Protein AF-T1CMR8-F1 (afdb_monomer_lite)

Foldseek 3Di:
DDDPDDDDDPCPCVDPVNVVVVVVVVVVQVVCVVVQVDHDPDPQLPLADSPDDPVLVVLLVVLLVLLQVVLVVDDPAALEDEAEAEDPDPPSHQLVSQQNSQQSNCVPVDPDRRDSRCSVVSCVVVNYHYYYHYDYDDD

Secondary structure (DSSP, 8-state):
--------SSGGG-SHHHHHHHHHHHHHHHHHHHTTS--S--TT-TT---S--HHHHHHHHHHHHHHHHHHHH-SS--SEEEEEEESS--HHHHHHHHHHHHHHHHTTSSSSPP-TTTHHHHHHTTT-EEEEEEEPP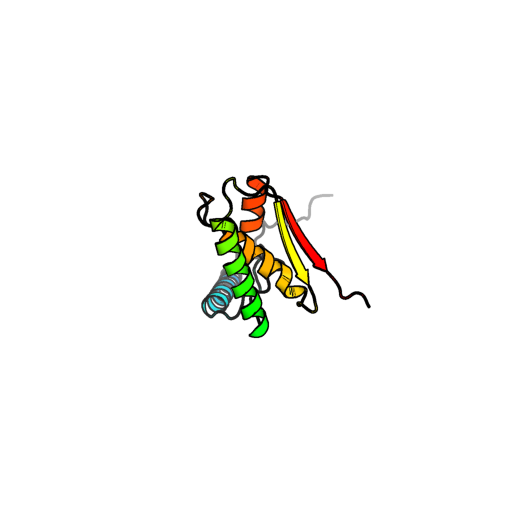P-

pLDDT: mean 84.89, std 11.02, range [36.41, 96.56]

Sequence (139 aa):
MGDKVLLTPHLGASTNEAQTAVSIDAVNEILLYLRGQGIEGAVNAGGIEMNLSAPEKAYADLAQRMGIILGAIAEKGFSSITLRTNGELPKRIAATLQRLAVIELLKGHIDQTPNVVNVLHLAEQRGISIRQETMGQAM

Radius of gyration: 21.28 Å; chains: 1; bounding box: 39×63×54 Å

Structure (mmCIF, N/CA/C/O backbone):
data_AF-T1CMR8-F1
#
_entry.id   AF-T1CMR8-F1
#
loop_
_atom_site.group_PDB
_atom_site.id
_atom_site.type_symbol
_atom_site.label_atom_id
_atom_site.label_alt_id
_atom_site.label_comp_id
_atom_site.label_asym_id
_atom_site.label_entity_id
_atom_site.label_seq_id
_atom_site.pdbx_PDB_ins_code
_atom_site.Cartn_x
_atom_site.Cartn_y
_atom_site.Cartn_z
_atom_site.occupancy
_atom_site.B_iso_or_equiv
_atom_site.auth_seq_id
_atom_site.auth_comp_id
_atom_site.auth_asym_id
_atom_site.auth_atom_id
_atom_site.pdbx_PDB_model_num
ATOM 1 N N . MET A 1 1 ? 20.844 45.821 -28.660 1.00 50.66 1 MET A N 1
ATOM 2 C CA . MET A 1 1 ? 21.349 44.443 -28.488 1.00 50.66 1 MET A CA 1
ATOM 3 C C . MET A 1 1 ? 20.120 43.545 -28.506 1.00 50.66 1 MET A C 1
ATOM 5 O O . MET A 1 1 ? 19.521 43.343 -27.466 1.00 50.66 1 MET A O 1
ATOM 9 N N . GLY A 1 2 ? 19.616 43.231 -29.703 1.00 59.69 2 GLY A N 1
ATOM 10 C CA . GLY A 1 2 ? 18.258 42.705 -29.890 1.00 59.69 2 GLY A CA 1
ATOM 11 C C . GLY A 1 2 ? 18.233 41.190 -30.070 1.00 59.69 2 GLY A C 1
ATOM 12 O O . GLY A 1 2 ? 18.977 40.661 -30.894 1.00 59.69 2 GLY A O 1
ATOM 13 N N . ASP A 1 3 ? 17.398 40.555 -29.255 1.00 68.31 3 ASP A N 1
ATOM 14 C CA . ASP A 1 3 ? 16.823 39.209 -29.291 1.00 68.31 3 ASP A CA 1
ATOM 15 C C . ASP A 1 3 ? 17.243 38.278 -30.438 1.00 68.31 3 ASP A C 1
ATOM 17 O O . ASP A 1 3 ? 16.779 38.368 -31.574 1.00 68.31 3 ASP A O 1
ATOM 21 N N . LYS A 1 4 ? 18.061 37.282 -30.082 1.00 74.62 4 LYS A N 1
ATOM 22 C CA . LYS A 1 4 ? 18.265 36.044 -30.847 1.00 74.62 4 LYS A CA 1
ATOM 23 C C . LYS A 1 4 ? 17.875 34.839 -29.992 1.00 74.62 4 LYS A C 1
ATOM 25 O O . LYS A 1 4 ? 18.722 34.017 -29.657 1.00 74.62 4 LYS A O 1
ATOM 30 N N . VAL A 1 5 ? 16.610 34.747 -29.598 1.00 80.06 5 VAL A N 1
ATOM 31 C CA . VAL A 1 5 ? 16.093 33.573 -28.880 1.00 80.06 5 VAL A CA 1
ATOM 32 C C . VAL A 1 5 ? 14.961 32.965 -29.695 1.00 80.06 5 VAL A C 1
ATOM 34 O O . VAL A 1 5 ? 13.950 33.615 -29.941 1.00 80.06 5 VAL A O 1
ATOM 37 N N . LEU A 1 6 ? 15.149 31.718 -30.131 1.00 83.25 6 LEU A N 1
ATOM 38 C CA . LEU A 1 6 ? 14.121 30.930 -30.803 1.00 83.25 6 LEU A CA 1
ATOM 39 C C . LEU A 1 6 ? 13.384 30.094 -29.756 1.00 83.25 6 LEU A C 1
ATOM 41 O O . LEU A 1 6 ? 13.977 29.223 -29.122 1.00 83.25 6 LEU A O 1
ATOM 45 N N . LEU A 1 7 ? 12.091 30.358 -29.590 1.00 84.56 7 LEU A N 1
ATOM 46 C CA . LEU A 1 7 ? 11.215 29.611 -28.694 1.00 84.56 7 LEU A CA 1
ATOM 47 C C . LEU A 1 7 ? 10.368 28.637 -29.513 1.00 84.56 7 LEU A C 1
ATOM 49 O O . LEU A 1 7 ? 9.822 29.004 -30.551 1.00 84.56 7 LEU A O 1
ATOM 53 N N . THR A 1 8 ? 10.228 27.405 -29.030 1.00 85.44 8 THR A N 1
ATOM 54 C CA . THR A 1 8 ? 9.295 26.419 -29.590 1.00 85.44 8 THR A CA 1
ATOM 55 C C . THR A 1 8 ? 8.403 25.880 -28.467 1.00 85.44 8 THR A C 1
ATOM 57 O O . THR A 1 8 ? 8.916 25.548 -27.395 1.00 85.44 8 THR A O 1
ATOM 60 N N . PRO A 1 9 ? 7.071 25.813 -28.650 1.00 81.62 9 PRO A N 1
ATOM 61 C CA . PRO A 1 9 ? 6.154 25.376 -27.600 1.00 81.62 9 PRO A CA 1
ATOM 62 C C . PRO A 1 9 ? 6.159 23.847 -27.480 1.00 81.62 9 PRO A C 1
ATOM 64 O O . PRO A 1 9 ? 5.335 23.174 -28.087 1.00 81.62 9 PRO A O 1
ATOM 67 N N . HIS A 1 10 ? 7.115 23.295 -26.725 1.00 80.25 10 HIS A N 1
ATOM 68 C CA . HIS A 1 10 ? 7.196 21.864 -26.381 1.00 80.25 10 HIS A CA 1
ATOM 69 C C . HIS A 1 10 ? 7.001 20.906 -27.591 1.00 80.25 10 HIS A C 1
ATOM 71 O O . HIS A 1 10 ? 6.407 19.830 -27.494 1.00 80.25 10 HIS A O 1
ATOM 77 N N . LEU A 1 11 ? 7.519 21.279 -28.769 1.00 83.38 11 LEU A N 1
ATOM 78 C CA . LEU A 1 11 ? 7.307 20.519 -30.011 1.00 83.38 11 LEU A CA 1
ATOM 79 C C . LEU A 1 11 ? 8.144 19.232 -30.098 1.00 83.38 11 LEU A C 1
ATOM 81 O O . LEU A 1 11 ? 7.864 18.388 -30.943 1.00 83.38 11 LEU A O 1
ATOM 85 N N . GLY A 1 12 ? 9.130 19.043 -29.214 1.00 80.38 12 GLY A N 1
ATOM 86 C CA . GLY A 1 12 ? 10.061 17.908 -29.267 1.00 80.38 12 GLY A CA 1
ATOM 87 C C . GLY A 1 12 ? 9.401 16.525 -29.177 1.00 80.38 12 GLY A C 1
ATOM 88 O O . GLY A 1 12 ? 9.907 15.581 -29.769 1.00 80.38 12 GLY A O 1
ATOM 89 N N . ALA A 1 13 ? 8.254 16.412 -28.498 1.00 84.69 13 ALA A N 1
ATOM 90 C CA . ALA A 1 13 ? 7.472 15.171 -28.403 1.00 84.69 13 ALA A CA 1
ATOM 91 C C . ALA A 1 13 ? 6.229 15.153 -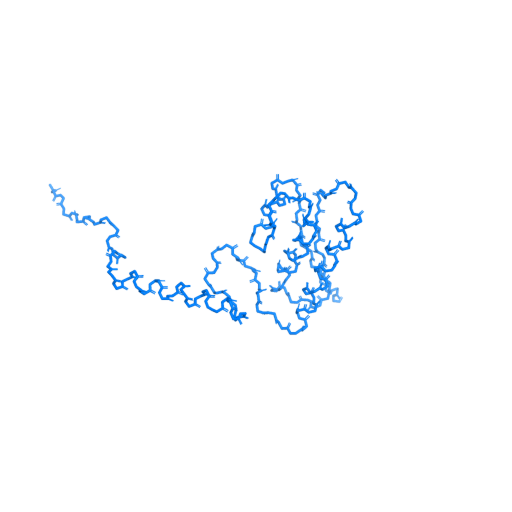29.319 1.00 84.69 13 ALA A C 1
ATOM 93 O O . ALA A 1 13 ? 5.440 14.211 -29.272 1.00 84.69 13 ALA A O 1
ATOM 94 N N . SER A 1 14 ? 6.022 16.194 -30.133 1.00 86.56 14 SER A N 1
ATOM 95 C CA . SER A 1 14 ? 4.806 16.384 -30.944 1.00 86.56 14 SER A CA 1
ATOM 96 C C . SER A 1 14 ? 4.910 15.780 -32.351 1.00 86.56 14 SER A C 1
ATOM 98 O O . SER A 1 14 ? 4.205 16.212 -33.260 1.00 86.56 14 SER A O 1
ATOM 100 N N . THR A 1 15 ? 5.798 14.806 -32.561 1.00 91.94 15 THR A N 1
ATOM 101 C CA . THR A 1 15 ? 5.905 14.077 -33.832 1.00 91.94 15 THR A CA 1
ATOM 102 C C . THR A 1 15 ? 5.134 12.761 -33.768 1.00 91.94 15 THR A C 1
ATOM 104 O O . THR A 1 15 ? 4.951 12.183 -32.692 1.00 91.94 15 THR A O 1
ATOM 107 N N . ASN A 1 16 ? 4.688 12.267 -34.925 1.00 91.81 16 ASN A N 1
ATOM 108 C CA . ASN A 1 16 ? 3.964 10.996 -35.007 1.00 91.81 16 ASN A CA 1
ATOM 109 C C . ASN A 1 16 ? 4.822 9.831 -34.495 1.00 91.81 16 ASN A C 1
ATOM 111 O O . ASN A 1 16 ? 4.316 8.927 -33.834 1.00 91.81 16 ASN A O 1
ATOM 115 N N . GLU A 1 17 ? 6.127 9.870 -34.757 1.00 92.69 17 GLU A N 1
ATOM 116 C CA . GLU A 1 17 ? 7.096 8.864 -34.334 1.00 92.69 17 GLU A CA 1
ATOM 117 C C . GLU A 1 17 ? 7.224 8.827 -32.808 1.00 92.69 17 GLU A C 1
ATOM 119 O O . GLU A 1 17 ? 7.153 7.751 -32.216 1.00 92.69 17 GLU A O 1
ATOM 124 N N . ALA A 1 18 ? 7.344 9.994 -32.163 1.00 90.62 18 ALA A N 1
ATOM 125 C CA . ALA A 1 18 ? 7.453 10.090 -30.710 1.00 90.62 18 ALA A CA 1
ATOM 126 C C . ALA A 1 18 ? 6.171 9.607 -30.012 1.00 90.62 18 ALA A C 1
ATOM 128 O O . ALA A 1 18 ? 6.242 8.822 -29.068 1.00 90.62 18 ALA A O 1
ATOM 129 N N . GLN A 1 19 ? 4.994 10.015 -30.503 1.00 92.88 19 GLN A N 1
ATOM 130 C CA . GLN A 1 19 ? 3.708 9.568 -29.952 1.00 92.88 19 GLN A CA 1
ATOM 131 C C . GLN A 1 19 ? 3.485 8.061 -30.148 1.00 92.88 19 GLN A C 1
ATOM 133 O O . GLN A 1 19 ? 2.974 7.387 -29.251 1.00 92.88 19 GLN A O 1
ATOM 138 N N . THR A 1 20 ? 3.907 7.514 -31.292 1.00 95.25 20 THR A N 1
ATOM 139 C CA . THR A 1 20 ? 3.824 6.071 -31.567 1.00 95.25 20 THR A CA 1
ATOM 140 C C . THR A 1 20 ? 4.730 5.278 -30.629 1.00 95.25 20 THR A C 1
ATOM 142 O O . THR A 1 20 ? 4.273 4.294 -30.052 1.00 95.25 20 THR A O 1
ATOM 145 N N . ALA A 1 21 ? 5.976 5.716 -30.423 1.00 92.56 21 ALA A N 1
ATOM 146 C CA . ALA A 1 21 ? 6.907 5.056 -29.506 1.00 92.56 21 ALA A CA 1
ATOM 147 C C . ALA A 1 21 ? 6.351 5.007 -28.072 1.00 92.56 21 ALA A C 1
ATOM 149 O O . ALA A 1 21 ? 6.222 3.926 -27.503 1.00 92.56 21 ALA A O 1
ATOM 150 N N . VAL A 1 22 ? 5.895 6.150 -27.544 1.00 90.50 22 VAL A N 1
ATOM 151 C CA . VAL A 1 22 ? 5.286 6.228 -26.202 1.00 90.50 22 VAL A CA 1
ATOM 152 C C . VAL A 1 22 ? 4.037 5.346 -26.091 1.00 90.50 22 VAL A C 1
ATOM 154 O O . VAL A 1 22 ? 3.812 4.714 -25.060 1.00 90.50 22 VAL A O 1
ATOM 157 N N . SER A 1 23 ? 3.225 5.268 -27.149 1.00 93.00 23 SER A N 1
ATOM 158 C CA . SER A 1 23 ? 2.030 4.414 -27.164 1.00 93.00 23 SER A CA 1
ATOM 159 C C . SER A 1 23 ? 2.384 2.927 -27.101 1.00 93.00 23 SER A C 1
ATOM 161 O O . SER A 1 23 ? 1.735 2.175 -26.375 1.00 93.00 23 SER A O 1
ATOM 163 N N . ILE A 1 24 ? 3.411 2.498 -27.840 1.00 94.69 24 ILE A N 1
ATOM 164 C CA . ILE A 1 24 ? 3.899 1.112 -27.815 1.00 94.69 24 ILE A CA 1
ATOM 165 C C . ILE A 1 24 ? 4.416 0.761 -26.418 1.00 94.69 24 ILE A C 1
ATOM 167 O O . ILE A 1 24 ? 4.041 -0.283 -25.884 1.00 94.69 24 ILE A O 1
ATOM 171 N N . ASP A 1 25 ? 5.207 1.641 -25.805 1.00 89.50 25 ASP A N 1
ATOM 172 C CA . ASP A 1 25 ? 5.737 1.435 -24.454 1.00 89.50 25 ASP A CA 1
ATOM 173 C C . ASP A 1 25 ? 4.605 1.300 -23.425 1.00 89.50 25 ASP A C 1
ATOM 175 O O . ASP A 1 25 ? 4.581 0.350 -22.641 1.00 89.50 25 ASP A O 1
ATOM 179 N N . ALA A 1 26 ? 3.600 2.182 -23.487 1.00 89.00 26 ALA A N 1
ATOM 180 C CA . ALA A 1 26 ? 2.435 2.116 -22.608 1.00 89.00 26 ALA A CA 1
ATOM 181 C C . ALA A 1 26 ? 1.647 0.804 -22.774 1.00 89.00 26 ALA A C 1
ATOM 183 O O . ALA A 1 26 ? 1.244 0.187 -21.786 1.00 89.00 26 ALA A O 1
ATOM 184 N N . VAL A 1 27 ? 1.436 0.350 -24.014 1.00 92.62 27 VAL A N 1
ATOM 185 C CA . VAL A 1 27 ? 0.747 -0.921 -24.287 1.00 92.62 27 VAL A CA 1
ATOM 186 C C . VAL A 1 27 ? 1.558 -2.111 -23.775 1.00 92.62 27 VAL A C 1
ATOM 188 O O . VAL A 1 27 ? 0.979 -3.031 -23.198 1.00 92.62 27 VAL A O 1
ATOM 191 N N . ASN A 1 28 ? 2.882 -2.099 -23.938 1.00 90.19 28 ASN A N 1
ATOM 192 C CA . ASN A 1 28 ? 3.748 -3.163 -23.436 1.00 90.19 28 ASN A CA 1
ATOM 193 C C . ASN A 1 28 ? 3.687 -3.269 -21.907 1.00 90.19 28 ASN A C 1
ATOM 195 O O . ASN A 1 28 ? 3.495 -4.372 -21.399 1.00 90.19 28 ASN A O 1
ATOM 199 N N . GLU A 1 29 ? 3.743 -2.149 -21.182 1.00 85.00 29 GLU A N 1
ATOM 200 C CA . GLU A 1 29 ? 3.575 -2.135 -19.720 1.00 85.00 29 GLU A CA 1
ATOM 201 C C . GLU A 1 29 ? 2.212 -2.697 -19.289 1.00 85.00 29 GLU A C 1
ATOM 203 O O . GLU A 1 29 ? 2.126 -3.521 -18.375 1.00 85.00 29 GLU A O 1
ATOM 208 N N . ILE A 1 30 ? 1.133 -2.327 -19.990 1.00 86.88 30 ILE A N 1
ATOM 209 C CA . ILE A 1 30 ? -0.204 -2.879 -19.726 1.00 86.88 30 ILE A CA 1
ATOM 210 C C . ILE A 1 30 ? -0.217 -4.397 -19.947 1.00 86.88 30 ILE A C 1
ATOM 212 O O . ILE A 1 30 ? -0.783 -5.137 -19.140 1.00 86.88 30 ILE A O 1
ATOM 216 N N . LEU A 1 31 ? 0.409 -4.888 -21.019 1.00 88.88 31 LEU A N 1
ATOM 217 C CA . LEU A 1 31 ? 0.478 -6.320 -21.312 1.00 88.88 31 LEU A CA 1
ATOM 218 C C . LEU A 1 31 ? 1.295 -7.090 -20.269 1.00 88.88 31 LEU A C 1
ATOM 220 O O . LEU A 1 31 ? 0.870 -8.176 -19.869 1.00 88.88 31 LEU A O 1
ATOM 224 N N . LEU A 1 32 ? 2.429 -6.549 -19.816 1.00 83.19 32 LEU A N 1
ATOM 225 C CA . LEU A 1 32 ? 3.231 -7.134 -18.737 1.00 83.19 32 LEU A CA 1
ATOM 226 C C . LEU A 1 32 ? 2.399 -7.264 -17.456 1.00 83.19 32 LEU A C 1
ATOM 228 O O . LEU A 1 32 ? 2.339 -8.349 -16.867 1.00 83.19 32 LEU A O 1
ATOM 232 N N . TYR A 1 33 ? 1.669 -6.207 -17.090 1.00 78.31 33 TYR A N 1
ATOM 233 C CA . TYR A 1 33 ? 0.776 -6.217 -15.936 1.00 78.31 33 TYR A CA 1
ATOM 234 C C . TYR A 1 33 ? -0.330 -7.275 -16.066 1.00 7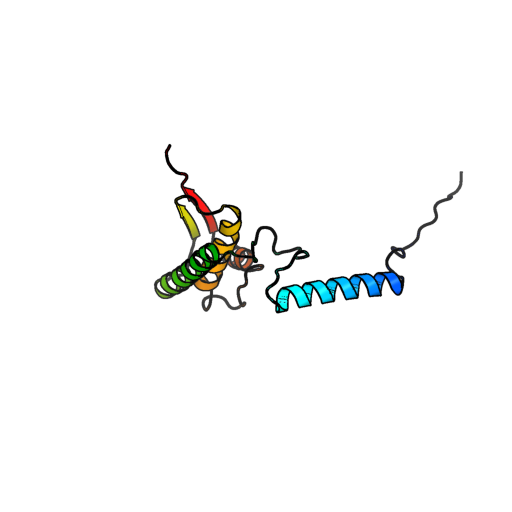8.31 33 TYR A C 1
ATOM 236 O O . TYR A 1 33 ? -0.504 -8.102 -15.169 1.00 78.31 33 TYR A O 1
ATOM 244 N N . LEU A 1 34 ? -1.042 -7.309 -17.198 1.00 80.88 34 LEU A N 1
ATOM 245 C CA . LEU A 1 34 ? -2.131 -8.267 -17.437 1.00 80.88 34 LEU A CA 1
ATOM 246 C C . LEU A 1 34 ? -1.648 -9.725 -17.475 1.00 80.88 34 LEU A C 1
ATOM 248 O O . LEU A 1 34 ? -2.417 -10.637 -17.176 1.00 80.88 34 LEU A O 1
ATOM 252 N N . ARG A 1 35 ? -0.375 -9.958 -17.816 1.00 83.62 35 ARG A N 1
ATOM 253 C CA . ARG A 1 35 ? 0.275 -11.279 -17.774 1.00 83.62 35 ARG A CA 1
ATOM 254 C C . ARG A 1 35 ? 0.863 -11.626 -16.405 1.00 83.62 35 ARG A C 1
ATOM 256 O O . ARG A 1 35 ? 1.434 -12.704 -16.254 1.00 83.62 35 ARG A O 1
ATOM 263 N N . GLY A 1 36 ? 0.747 -10.739 -15.416 1.00 69.12 36 GLY A N 1
ATOM 264 C CA . GLY A 1 36 ? 1.306 -10.933 -14.079 1.00 69.12 36 GLY A CA 1
ATOM 265 C C . GLY A 1 36 ? 2.836 -10.888 -14.039 1.00 69.12 36 GLY A C 1
ATOM 266 O O . GLY A 1 36 ? 3.434 -11.461 -13.133 1.00 69.12 36 GLY A O 1
ATOM 267 N N . GLN A 1 37 ? 3.471 -10.241 -15.020 1.00 73.62 37 GLN A N 1
ATOM 268 C CA . GLN A 1 37 ? 4.930 -10.145 -15.144 1.00 73.62 37 GLN A CA 1
ATOM 269 C C . GLN A 1 37 ? 5.518 -8.924 -14.417 1.00 73.62 37 GLN A C 1
ATOM 271 O O . GLN A 1 37 ? 6.732 -8.754 -14.406 1.00 73.62 37 GLN A O 1
ATOM 276 N N . GLY A 1 38 ? 4.676 -8.118 -13.765 1.00 67.75 38 GLY A N 1
ATOM 277 C CA . GLY A 1 38 ? 5.076 -6.912 -13.037 1.00 67.75 38 GLY A CA 1
ATOM 278 C C . GLY A 1 38 ? 4.673 -5.625 -13.758 1.00 67.75 38 GLY A C 1
ATOM 279 O O . GLY A 1 38 ? 4.001 -5.668 -14.785 1.00 67.75 38 GLY A O 1
ATOM 280 N N . ILE A 1 39 ? 5.039 -4.487 -13.167 1.00 73.50 39 ILE A N 1
ATOM 281 C CA . ILE A 1 39 ? 4.865 -3.144 -13.732 1.00 73.50 39 ILE A CA 1
ATOM 282 C C . ILE A 1 39 ? 6.114 -2.326 -13.386 1.00 73.50 39 ILE A C 1
ATOM 284 O O . ILE A 1 39 ? 6.451 -2.208 -12.208 1.00 73.50 39 ILE A O 1
ATOM 288 N N . GLU A 1 40 ? 6.819 -1.797 -14.385 1.00 65.75 40 GLU A N 1
ATOM 289 C CA . GLU A 1 40 ? 8.070 -1.047 -14.172 1.00 65.75 40 GLU A CA 1
ATOM 290 C C . GLU A 1 40 ? 7.839 0.474 -14.230 1.00 65.75 40 GLU A C 1
ATOM 292 O O . GLU A 1 40 ? 8.538 1.238 -13.565 1.00 65.75 40 GLU A O 1
ATOM 297 N N . GLY A 1 41 ? 6.791 0.929 -14.928 1.00 64.50 41 GLY A N 1
ATOM 298 C CA . GLY A 1 41 ? 6.469 2.354 -15.117 1.00 64.50 41 GLY A CA 1
ATOM 299 C C . GLY A 1 41 ? 5.509 2.984 -14.097 1.00 64.50 41 GLY A C 1
ATOM 300 O O . GLY A 1 41 ? 4.963 4.062 -14.343 1.00 64.50 41 GLY A O 1
ATOM 301 N N . ALA A 1 42 ? 5.224 2.327 -12.970 1.00 67.12 42 ALA A N 1
ATOM 302 C CA . ALA A 1 42 ? 4.180 2.785 -12.056 1.00 67.12 42 ALA A CA 1
ATOM 303 C C . ALA A 1 42 ? 4.598 4.023 -11.238 1.00 67.12 42 ALA A C 1
ATOM 305 O O . ALA A 1 42 ? 5.203 3.923 -10.172 1.00 67.12 42 ALA A O 1
ATOM 306 N N . VAL A 1 43 ? 4.185 5.208 -11.693 1.00 68.50 43 VAL A N 1
ATOM 307 C CA . VAL A 1 43 ? 4.502 6.502 -11.054 1.00 68.50 43 VAL A CA 1
ATOM 308 C C . VAL A 1 43 ? 3.944 6.660 -9.634 1.00 68.50 43 VAL A C 1
ATOM 310 O O . VAL A 1 43 ? 4.468 7.435 -8.840 1.00 68.50 43 VAL A O 1
ATOM 313 N N . ASN A 1 44 ? 2.880 5.929 -9.297 1.00 65.62 44 ASN A N 1
ATOM 314 C CA . ASN A 1 44 ? 2.156 6.033 -8.027 1.00 65.62 44 ASN A CA 1
ATOM 315 C C . ASN A 1 44 ? 2.200 4.743 -7.185 1.00 65.62 44 ASN A C 1
ATOM 317 O O . ASN A 1 44 ? 1.663 4.714 -6.076 1.00 65.62 44 ASN A O 1
ATOM 321 N N . ALA A 1 45 ? 2.869 3.693 -7.669 1.00 65.38 45 ALA A N 1
ATOM 322 C CA . ALA A 1 45 ? 3.035 2.431 -6.947 1.00 65.38 45 ALA A CA 1
ATOM 323 C C . ALA A 1 45 ? 4.425 2.285 -6.302 1.00 65.38 45 ALA A C 1
ATOM 325 O O . ALA A 1 45 ? 4.845 1.176 -5.980 1.00 65.38 45 ALA A O 1
ATOM 326 N N . GLY A 1 46 ? 5.141 3.397 -6.097 1.00 65.50 46 GLY A N 1
ATOM 327 C CA . GLY A 1 46 ? 6.480 3.400 -5.508 1.00 65.50 46 GLY A CA 1
ATOM 328 C C . GLY A 1 46 ? 6.556 2.581 -4.213 1.00 65.50 46 GLY A C 1
ATOM 329 O O . GLY A 1 46 ? 5.746 2.761 -3.297 1.00 65.50 46 GLY A O 1
ATOM 330 N N . GLY A 1 47 ? 7.524 1.663 -4.161 1.00 69.88 47 GLY A N 1
ATOM 331 C CA . GLY A 1 47 ? 7.764 0.770 -3.024 1.00 69.88 47 GLY A CA 1
ATOM 332 C C . GLY A 1 47 ? 6.861 -0.466 -2.950 1.00 69.88 47 GLY A C 1
ATOM 333 O O . GLY A 1 47 ? 6.966 -1.204 -1.974 1.00 69.88 47 GLY A O 1
ATOM 334 N N . ILE A 1 48 ? 5.983 -0.704 -3.932 1.00 78.50 48 ILE A N 1
ATOM 335 C CA . ILE A 1 48 ? 5.195 -1.939 -4.015 1.00 78.50 48 ILE A CA 1
ATOM 336 C C . ILE A 1 48 ? 5.958 -2.965 -4.845 1.00 78.50 48 ILE A C 1
ATOM 338 O O . ILE A 1 48 ? 6.107 -2.821 -6.055 1.00 78.50 48 ILE A O 1
ATOM 342 N N . GLU A 1 49 ? 6.388 -4.037 -4.193 1.00 83.31 49 GLU A N 1
ATOM 343 C CA . GLU A 1 49 ? 6.862 -5.231 -4.878 1.00 83.31 49 GLU A CA 1
ATOM 344 C C . GLU A 1 49 ? 5.654 -6.077 -5.294 1.00 83.31 49 GLU A C 1
ATOM 346 O O . GLU A 1 49 ? 4.919 -6.570 -4.433 1.00 83.31 49 GLU A O 1
ATOM 351 N N . MET A 1 50 ? 5.444 -6.228 -6.602 1.00 75.00 50 MET A N 1
ATOM 352 C CA . MET A 1 50 ? 4.365 -7.051 -7.168 1.00 75.00 50 MET A CA 1
ATOM 353 C C . MET A 1 50 ? 4.878 -8.415 -7.643 1.00 75.00 50 MET A C 1
ATOM 355 O O . MET A 1 50 ? 4.098 -9.365 -7.736 1.00 75.00 50 MET A O 1
ATOM 359 N N . ASN A 1 51 ? 6.184 -8.541 -7.904 1.00 82.75 51 ASN A N 1
ATOM 360 C CA . ASN A 1 51 ? 6.795 -9.806 -8.286 1.00 82.75 51 ASN A CA 1
ATOM 361 C C . ASN A 1 51 ? 7.264 -10.556 -7.032 1.00 82.75 51 ASN A C 1
ATOM 363 O O . ASN A 1 51 ? 8.395 -10.414 -6.558 1.00 82.75 51 ASN A O 1
ATOM 367 N N . LEU A 1 52 ? 6.339 -11.323 -6.456 1.00 85.12 52 LEU A N 1
ATOM 368 C CA . LEU A 1 52 ? 6.552 -12.059 -5.214 1.00 85.12 52 LEU A CA 1
ATOM 369 C C . LEU A 1 52 ? 7.018 -13.495 -5.483 1.00 85.12 52 LEU A C 1
ATOM 371 O O . LEU A 1 52 ? 6.418 -14.223 -6.282 1.00 85.12 52 LEU A O 1
ATOM 375 N N . SER A 1 53 ? 8.038 -13.938 -4.750 1.00 89.00 53 SER A N 1
ATOM 376 C CA . SER A 1 53 ? 8.442 -15.347 -4.698 1.00 89.00 53 SER A CA 1
ATOM 377 C C . SER A 1 53 ? 7.362 -16.209 -4.020 1.00 89.00 53 SER A C 1
ATOM 379 O O . SER A 1 53 ? 6.440 -15.696 -3.384 1.00 89.00 53 SER A O 1
ATOM 381 N N . ALA A 1 54 ? 7.437 -17.539 -4.141 1.00 89.69 54 ALA A N 1
ATOM 382 C CA . ALA A 1 54 ? 6.426 -18.422 -3.544 1.00 89.69 54 ALA A CA 1
ATOM 383 C C . ALA A 1 54 ? 6.260 -18.238 -2.012 1.00 89.69 54 ALA A C 1
ATOM 385 O O . ALA A 1 54 ? 5.117 -18.119 -1.568 1.00 89.69 54 ALA A O 1
ATOM 386 N N . PRO A 1 55 ? 7.336 -18.121 -1.203 1.00 89.38 55 PRO A N 1
ATOM 387 C CA . PRO A 1 55 ? 7.211 -17.786 0.221 1.00 89.38 55 PRO A CA 1
ATOM 388 C C . PRO A 1 55 ? 6.563 -16.417 0.474 1.00 89.38 55 PRO A C 1
ATOM 390 O O . PRO A 1 55 ? 5.749 -16.258 1.378 1.00 89.38 55 PRO A O 1
ATOM 393 N N . GLU A 1 56 ? 6.877 -15.417 -0.348 1.00 90.88 56 GLU A N 1
ATOM 394 C CA . GLU A 1 56 ? 6.335 -14.060 -0.204 1.00 90.88 56 GLU A CA 1
ATOM 395 C C . GLU A 1 56 ? 4.846 -13.993 -0.538 1.00 90.88 56 GLU A C 1
ATOM 397 O O . GLU A 1 56 ? 4.099 -13.270 0.120 1.00 90.88 56 GLU A O 1
ATOM 402 N N . LYS A 1 57 ? 4.389 -14.802 -1.501 1.00 90.50 57 LYS A N 1
ATOM 403 C CA . LYS A 1 57 ? 2.960 -14.975 -1.786 1.00 90.50 57 LYS A CA 1
ATOM 404 C C . LYS A 1 57 ? 2.206 -15.531 -0.579 1.00 90.50 57 LYS A C 1
ATOM 406 O O . LYS A 1 57 ? 1.090 -15.089 -0.325 1.00 90.50 57 LYS A O 1
ATOM 411 N N . ALA A 1 58 ? 2.808 -16.440 0.192 1.00 92.56 58 ALA A N 1
ATOM 412 C CA . ALA A 1 58 ? 2.193 -16.954 1.417 1.00 92.56 58 ALA A CA 1
ATOM 413 C C . ALA A 1 58 ? 2.044 -15.856 2.486 1.00 92.56 58 ALA A C 1
ATOM 415 O O . ALA A 1 58 ? 0.994 -15.753 3.118 1.00 92.56 58 ALA A O 1
ATOM 416 N N . TYR A 1 59 ? 3.043 -14.980 2.643 1.00 93.12 59 TYR A N 1
ATOM 417 C CA . TYR A 1 59 ? 2.918 -13.811 3.522 1.00 93.12 59 TYR A CA 1
ATOM 418 C C . TYR A 1 59 ? 1.860 -12.816 3.033 1.00 93.12 59 TYR A C 1
ATOM 420 O O . TYR A 1 59 ? 1.121 -12.262 3.846 1.00 93.12 59 TYR A O 1
ATOM 428 N N . ALA A 1 60 ? 1.758 -12.601 1.720 1.00 93.25 60 ALA A N 1
ATOM 429 C CA . ALA A 1 60 ? 0.738 -11.743 1.124 1.00 93.25 60 ALA A CA 1
ATOM 430 C C . ALA A 1 60 ? -0.686 -12.286 1.335 1.00 93.25 60 ALA A C 1
ATOM 432 O O . ALA A 1 60 ? -1.592 -11.508 1.638 1.00 93.25 60 ALA A O 1
ATOM 433 N N . ASP A 1 61 ? -0.890 -13.600 1.206 1.00 95.06 61 ASP A N 1
ATOM 434 C CA . ASP A 1 61 ? -2.163 -14.267 1.517 1.00 95.06 61 ASP A CA 1
ATOM 435 C C . ASP A 1 61 ? -2.492 -14.158 3.015 1.00 95.06 61 ASP A C 1
ATOM 437 O O . ASP A 1 61 ? -3.601 -13.764 3.380 1.00 95.06 61 ASP A O 1
ATOM 441 N N . LEU A 1 62 ? -1.510 -14.396 3.891 1.00 94.88 62 LEU A N 1
ATOM 442 C CA . LEU A 1 62 ? -1.680 -14.231 5.335 1.00 94.88 62 LEU A CA 1
ATOM 443 C C . LEU A 1 62 ? -2.091 -12.798 5.704 1.00 94.88 62 LEU A C 1
ATOM 445 O O . LEU A 1 62 ? -3.052 -12.612 6.448 1.00 94.88 62 LEU A O 1
ATOM 449 N N . ALA A 1 63 ? -1.401 -11.789 5.168 1.00 94.69 63 ALA A N 1
ATOM 450 C CA . ALA A 1 63 ? -1.693 -10.380 5.429 1.00 94.69 63 ALA A CA 1
ATOM 451 C C . ALA A 1 63 ? -3.131 -10.003 5.026 1.00 94.69 63 ALA A C 1
ATOM 453 O O . ALA A 1 63 ? -3.830 -9.337 5.790 1.00 94.69 63 ALA A O 1
ATOM 454 N N . GLN A 1 64 ? -3.598 -10.483 3.869 1.00 95.25 64 GLN A N 1
ATOM 455 C CA . GLN A 1 64 ? -4.978 -10.285 3.415 1.00 95.25 64 GLN A CA 1
ATOM 456 C C . GLN A 1 64 ? -5.983 -10.954 4.354 1.00 95.25 64 GLN A C 1
ATOM 458 O O . GLN A 1 64 ? -6.923 -10.308 4.812 1.00 95.25 64 GLN A O 1
ATOM 463 N N . ARG A 1 65 ? -5.764 -12.226 4.709 1.00 96.56 65 ARG A N 1
ATOM 464 C CA . ARG A 1 65 ? -6.648 -12.962 5.631 1.00 96.56 65 ARG A CA 1
ATOM 465 C C . ARG A 1 65 ? -6.736 -12.301 6.999 1.00 96.56 65 ARG A C 1
ATOM 467 O O . ARG A 1 65 ? -7.826 -12.208 7.556 1.00 96.56 65 ARG A O 1
ATOM 474 N N . MET A 1 66 ? -5.611 -11.822 7.530 1.00 94.88 66 MET A N 1
ATOM 475 C CA . MET A 1 66 ? -5.595 -11.056 8.776 1.00 94.88 66 MET A CA 1
ATOM 476 C C . MET A 1 66 ? -6.446 -9.793 8.657 1.00 94.88 66 MET A C 1
ATOM 478 O O . MET A 1 66 ? -7.208 -9.500 9.575 1.00 94.88 66 MET A O 1
ATOM 482 N N . GLY A 1 67 ? -6.362 -9.082 7.529 1.00 93.81 67 GLY A N 1
ATOM 483 C CA . GLY A 1 67 ? -7.191 -7.908 7.275 1.00 93.81 67 GLY A CA 1
ATOM 484 C C . GLY A 1 67 ? -8.686 -8.226 7.235 1.00 93.81 67 GLY A C 1
ATOM 485 O O . GLY A 1 67 ? -9.459 -7.545 7.900 1.00 93.81 67 GLY A O 1
ATOM 486 N N . ILE A 1 68 ? -9.083 -9.313 6.566 1.00 93.69 68 ILE A N 1
ATOM 487 C CA . ILE A 1 68 ? -10.481 -9.781 6.529 1.00 93.69 68 ILE A CA 1
ATOM 488 C C . ILE A 1 68 ? -10.994 -10.085 7.944 1.00 93.69 68 ILE A C 1
ATOM 490 O O . ILE A 1 68 ? -12.066 -9.627 8.336 1.00 93.69 68 ILE A O 1
ATOM 494 N N . ILE A 1 69 ? -10.227 -10.857 8.721 1.00 93.50 69 ILE A N 1
ATOM 495 C CA . ILE A 1 69 ? -10.623 -11.280 10.070 1.00 93.50 69 ILE A CA 1
ATOM 496 C C . ILE A 1 69 ? -10.747 -10.068 10.998 1.00 93.50 69 ILE A C 1
ATOM 498 O O . ILE A 1 69 ? -11.755 -9.913 11.682 1.00 93.50 69 ILE A O 1
ATOM 502 N N . LEU A 1 70 ? -9.738 -9.197 11.017 1.00 92.00 70 LEU A N 1
ATOM 503 C CA . LEU A 1 70 ? -9.731 -8.014 11.875 1.00 92.00 70 LEU A CA 1
ATOM 504 C C . LEU A 1 70 ? -10.796 -6.991 11.457 1.00 92.00 70 LEU A C 1
ATOM 506 O O . LEU A 1 70 ? -11.397 -6.372 12.330 1.00 92.00 70 LEU A O 1
ATOM 510 N N . GLY A 1 71 ? -11.063 -6.854 10.154 1.00 89.94 71 GLY A N 1
ATOM 511 C CA . GLY A 1 71 ? -12.151 -6.036 9.613 1.00 89.94 71 GLY A CA 1
ATOM 512 C C . GLY A 1 71 ? -13.513 -6.493 10.125 1.00 89.94 71 GLY A C 1
ATOM 513 O O . GLY A 1 71 ? -14.285 -5.690 10.638 1.00 89.94 71 GLY A O 1
ATOM 514 N N . ALA A 1 72 ? -13.766 -7.804 10.095 1.00 88.12 72 ALA A N 1
ATOM 515 C CA . ALA A 1 72 ? -15.019 -8.381 10.577 1.00 88.12 72 ALA A CA 1
ATOM 516 C C . ALA A 1 72 ? -15.225 -8.246 12.099 1.00 88.12 72 ALA A C 1
ATOM 518 O O . ALA A 1 72 ? -16.363 -8.203 12.559 1.00 88.12 72 ALA A O 1
ATOM 519 N N . ILE A 1 73 ? -14.142 -8.200 12.882 1.00 88.69 73 ILE A N 1
ATOM 520 C CA . ILE A 1 73 ? -14.198 -8.077 14.350 1.00 88.69 73 ILE A CA 1
ATOM 521 C C . ILE A 1 73 ? -14.330 -6.607 14.794 1.00 88.69 73 ILE A C 1
ATOM 523 O O . ILE A 1 73 ? -14.787 -6.329 15.902 1.00 88.69 73 ILE A O 1
ATOM 527 N N . ALA A 1 74 ? -13.924 -5.646 13.964 1.00 84.50 74 ALA A N 1
ATOM 528 C CA . ALA A 1 74 ? -13.897 -4.238 14.341 1.00 84.50 74 ALA A CA 1
ATOM 529 C C . ALA A 1 74 ? -15.301 -3.604 14.349 1.00 84.50 74 ALA A C 1
ATOM 531 O O . ALA A 1 74 ? -15.908 -3.378 13.308 1.00 84.50 74 ALA A O 1
ATOM 532 N N . GLU A 1 75 ? -15.794 -3.228 15.532 1.00 77.44 75 GLU A N 1
ATOM 533 C CA . GLU A 1 75 ? -17.152 -2.676 15.688 1.00 77.44 75 GLU A CA 1
ATOM 534 C C . GLU A 1 75 ? -17.275 -1.168 15.392 1.00 77.44 75 GLU A C 1
ATOM 536 O O . GLU A 1 75 ? -18.342 -0.698 15.005 1.00 77.44 75 GLU A O 1
ATOM 541 N N . LYS A 1 76 ? -16.213 -0.377 15.617 1.00 77.38 76 LYS A N 1
ATOM 542 C CA . LYS A 1 76 ? -16.268 1.106 15.610 1.00 77.38 76 LYS A CA 1
ATOM 543 C C . LYS A 1 76 ? -15.274 1.778 14.652 1.00 77.38 76 LYS A C 1
ATOM 545 O O . LYS A 1 76 ? -14.996 2.968 14.788 1.00 77.38 76 LYS A O 1
ATOM 550 N N . GLY A 1 77 ? -14.762 1.030 13.676 1.00 82.75 77 GLY A N 1
ATOM 551 C CA . GLY A 1 77 ? -13.725 1.501 12.753 1.00 82.75 77 GLY A CA 1
ATOM 552 C C . GLY A 1 77 ? -12.339 1.613 13.402 1.00 82.75 77 GLY A C 1
ATOM 553 O O . GLY A 1 77 ? -12.148 1.282 14.573 1.00 82.75 77 GLY A O 1
ATOM 554 N N . PHE A 1 78 ? -11.350 2.062 12.626 1.00 87.56 78 PHE A N 1
ATOM 555 C CA . PHE A 1 78 ? -9.941 2.095 13.030 1.00 87.56 78 PHE A CA 1
ATOM 556 C C . PHE A 1 78 ? -9.447 3.532 13.192 1.00 87.56 78 PHE A C 1
ATOM 558 O O . PHE A 1 78 ? -9.625 4.342 12.293 1.00 87.56 78 PHE A O 1
ATOM 565 N N . SER A 1 79 ? -8.765 3.845 14.296 1.00 91.00 79 SER A N 1
ATOM 566 C CA . SER A 1 79 ? -8.013 5.105 14.447 1.00 91.00 79 SER A CA 1
ATOM 567 C C . SER A 1 79 ? -6.551 4.965 14.013 1.00 91.00 79 SER A C 1
ATOM 569 O O . SER A 1 79 ? -5.916 5.924 13.578 1.00 91.00 79 SER A O 1
ATOM 571 N N . SER A 1 80 ? -5.998 3.754 14.115 1.00 93.56 80 SER A N 1
ATOM 572 C CA . SER A 1 80 ? -4.667 3.436 13.609 1.00 93.56 80 SER A CA 1
ATOM 573 C C . SER A 1 80 ? -4.538 1.962 13.243 1.00 93.56 80 SER A C 1
ATOM 575 O O . SER A 1 80 ? -5.211 1.111 13.826 1.00 93.56 80 SER A O 1
ATOM 577 N N . ILE A 1 81 ? -3.658 1.670 12.290 1.00 93.44 81 ILE A N 1
ATOM 578 C CA . ILE A 1 81 ? -3.309 0.325 11.833 1.00 93.44 81 ILE A CA 1
ATOM 579 C C . ILE A 1 81 ? -1.784 0.216 11.853 1.00 93.44 81 ILE A C 1
ATOM 581 O O . ILE A 1 81 ? -1.091 1.009 11.217 1.00 93.44 81 ILE A O 1
ATOM 585 N N . THR A 1 82 ? -1.247 -0.777 12.560 1.00 94.00 82 THR A N 1
ATOM 586 C CA . THR A 1 82 ? 0.198 -1.036 12.604 1.00 94.00 82 THR A CA 1
ATOM 587 C C . THR A 1 82 ? 0.487 -2.424 12.049 1.00 94.00 82 THR A C 1
ATOM 589 O O . THR A 1 82 ? 0.065 -3.422 12.633 1.00 94.00 82 THR A O 1
ATOM 592 N N . LEU A 1 83 ? 1.254 -2.501 10.959 1.00 92.38 83 LEU A N 1
ATOM 593 C CA . LEU A 1 83 ? 1.826 -3.764 10.496 1.00 92.38 83 LEU A CA 1
ATOM 594 C C . LEU A 1 83 ? 3.124 -4.031 11.259 1.00 92.38 83 LEU A C 1
ATOM 596 O O . LEU A 1 83 ? 4.089 -3.281 11.115 1.00 92.38 83 LEU A O 1
ATOM 600 N N . ARG A 1 84 ? 3.159 -5.125 12.023 1.00 91.69 84 ARG A N 1
ATOM 601 C CA . ARG A 1 84 ? 4.377 -5.616 12.675 1.00 91.69 84 ARG A CA 1
ATOM 602 C C . ARG A 1 84 ? 4.928 -6.814 11.927 1.00 91.69 84 ARG A C 1
ATOM 604 O O . ARG A 1 84 ? 4.222 -7.790 11.701 1.00 91.69 84 ARG A O 1
ATOM 611 N N . THR A 1 85 ? 6.201 -6.733 11.581 1.00 88.19 85 THR A N 1
ATOM 612 C CA . THR A 1 85 ? 6.958 -7.807 1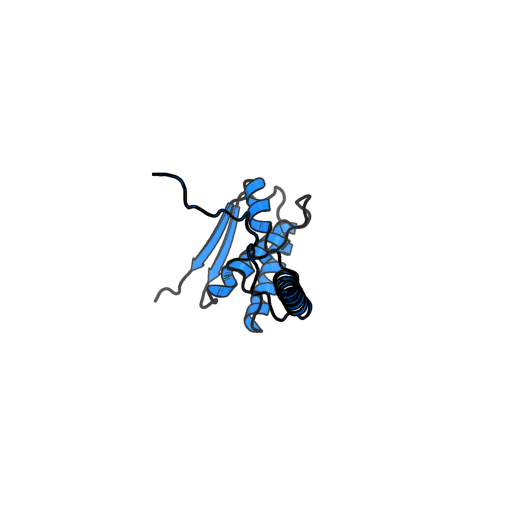0.934 1.00 88.19 85 THR A CA 1
ATOM 613 C C . THR A 1 85 ? 8.045 -8.273 11.894 1.00 88.19 85 THR A C 1
ATOM 615 O O . THR A 1 85 ? 8.681 -7.447 12.549 1.00 88.19 85 THR A O 1
ATOM 618 N N . ASN A 1 86 ? 8.211 -9.587 12.031 1.00 86.56 86 ASN A N 1
ATOM 619 C CA . ASN A 1 86 ? 9.176 -10.198 12.943 1.00 86.56 86 ASN A CA 1
ATOM 620 C C . ASN A 1 86 ? 9.983 -11.265 12.189 1.00 86.56 86 ASN A C 1
ATOM 622 O O . ASN A 1 86 ? 9.447 -11.925 11.296 1.00 86.56 86 ASN A O 1
ATOM 626 N N . GLY A 1 87 ? 11.257 -11.414 12.543 1.00 82.94 87 GLY A N 1
ATOM 627 C CA . GLY A 1 87 ? 12.196 -12.319 11.887 1.00 82.94 87 GLY A CA 1
ATOM 628 C C . GLY A 1 87 ? 12.742 -11.779 10.563 1.00 82.94 87 GLY A C 1
ATOM 629 O O . GLY A 1 87 ? 12.776 -10.573 10.318 1.00 82.94 87 GLY A O 1
ATOM 630 N N . GLU A 1 88 ? 13.180 -12.691 9.699 1.00 80.31 88 GLU A N 1
ATOM 631 C CA . GLU A 1 88 ? 13.897 -12.395 8.449 1.00 80.31 88 GLU A CA 1
ATOM 632 C C . GLU A 1 88 ? 12.960 -12.076 7.274 1.00 80.31 88 GLU A C 1
ATOM 634 O O . GLU A 1 88 ? 13.198 -12.469 6.131 1.00 80.31 88 GLU A O 1
ATOM 639 N N . LEU A 1 89 ? 11.862 -11.362 7.532 1.00 81.44 89 LEU A N 1
ATOM 640 C CA . LEU A 1 89 ? 10.970 -10.956 6.453 1.00 81.44 89 LEU A CA 1
ATOM 641 C C . LEU A 1 89 ? 11.698 -9.965 5.522 1.00 81.44 89 LEU A C 1
ATOM 643 O O . LEU A 1 89 ? 12.222 -8.951 6.002 1.00 81.44 89 LEU A O 1
ATOM 647 N N . PRO A 1 90 ? 11.699 -10.181 4.191 1.00 79.69 90 PRO A N 1
ATOM 648 C CA . PRO A 1 90 ? 12.341 -9.255 3.271 1.00 79.69 90 PRO A CA 1
ATOM 649 C C . PRO A 1 90 ? 11.725 -7.856 3.374 1.00 79.69 90 PRO A C 1
ATOM 651 O O . PRO A 1 9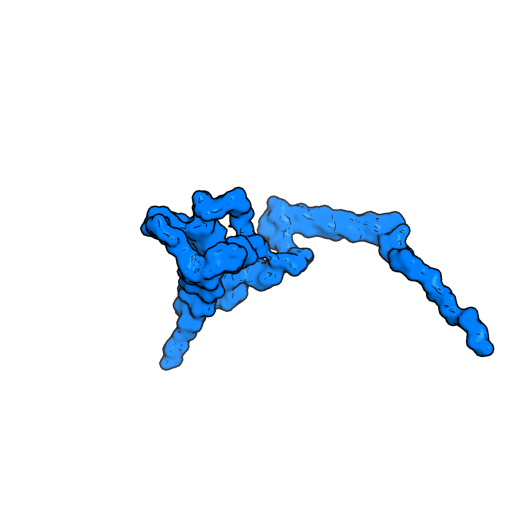0 ? 10.541 -7.657 3.099 1.00 79.69 90 PRO A O 1
ATOM 654 N N . LYS A 1 91 ? 12.548 -6.850 3.703 1.00 82.94 91 LYS A N 1
ATOM 655 C CA . LYS A 1 91 ? 12.100 -5.447 3.813 1.00 82.94 91 LYS A CA 1
ATOM 656 C C . LYS A 1 91 ? 11.396 -4.950 2.547 1.00 82.94 91 LYS A C 1
ATOM 658 O O . LYS A 1 91 ? 10.491 -4.128 2.646 1.00 82.94 91 LYS A O 1
ATOM 663 N N . ARG A 1 92 ? 11.776 -5.484 1.378 1.00 85.31 92 ARG A N 1
ATOM 664 C CA . ARG A 1 92 ? 11.215 -5.092 0.078 1.00 85.31 92 ARG A CA 1
ATOM 665 C C . ARG A 1 92 ? 9.716 -5.377 -0.063 1.00 85.31 92 ARG A C 1
ATOM 667 O O . ARG A 1 92 ? 9.039 -4.638 -0.760 1.00 85.31 92 ARG A O 1
ATOM 674 N N . ILE A 1 93 ? 9.187 -6.402 0.614 1.00 89.19 93 ILE A N 1
ATOM 675 C CA . ILE A 1 93 ? 7.764 -6.769 0.502 1.00 89.19 93 ILE A CA 1
ATOM 676 C C . ILE A 1 93 ? 6.895 -6.143 1.594 1.00 89.19 93 ILE A C 1
ATOM 678 O O . ILE A 1 93 ? 5.672 -6.212 1.522 1.00 89.19 93 ILE A O 1
ATOM 682 N N . ALA A 1 94 ? 7.495 -5.537 2.620 1.00 89.62 94 ALA A N 1
ATOM 683 C CA . ALA A 1 94 ? 6.761 -5.098 3.803 1.00 89.62 94 ALA A CA 1
ATOM 684 C C . ALA A 1 94 ? 5.709 -4.017 3.487 1.00 89.62 94 ALA A C 1
ATOM 686 O O . ALA A 1 94 ? 4.591 -4.081 3.999 1.00 89.62 94 ALA A O 1
ATOM 687 N N . ALA A 1 95 ? 6.019 -3.100 2.565 1.00 89.75 95 ALA A N 1
ATOM 688 C CA . ALA A 1 95 ? 5.064 -2.105 2.080 1.00 89.75 95 ALA A CA 1
ATOM 689 C C . ALA A 1 95 ? 3.903 -2.751 1.298 1.00 89.75 95 ALA A C 1
ATOM 691 O O . ALA A 1 95 ? 2.749 -2.354 1.470 1.00 89.75 95 ALA A O 1
ATOM 692 N N . THR A 1 96 ? 4.184 -3.780 0.487 1.00 91.12 96 THR A N 1
ATOM 693 C CA . THR A 1 96 ? 3.155 -4.576 -0.201 1.00 91.12 96 THR A CA 1
ATOM 694 C C . THR A 1 96 ? 2.235 -5.251 0.812 1.00 91.12 96 THR A C 1
ATOM 696 O O . THR A 1 96 ? 1.019 -5.100 0.723 1.00 91.12 96 THR A O 1
ATOM 699 N N . LEU A 1 97 ? 2.794 -5.934 1.816 1.00 93.44 97 LEU A N 1
ATOM 700 C CA . LEU A 1 97 ? 2.007 -6.600 2.859 1.00 93.44 97 LEU A CA 1
ATOM 701 C C . LEU A 1 97 ? 1.118 -5.618 3.622 1.00 93.44 97 LEU A C 1
ATOM 703 O O . LEU A 1 97 ? -0.046 -5.917 3.877 1.00 93.44 97 LEU A O 1
ATOM 707 N N . GLN A 1 98 ? 1.648 -4.438 3.958 1.00 93.62 98 GLN A N 1
ATOM 708 C CA . GLN A 1 98 ? 0.890 -3.407 4.661 1.00 93.62 98 GLN A CA 1
ATOM 709 C C . GLN A 1 98 ? -0.308 -2.964 3.826 1.00 93.62 98 GLN A C 1
ATOM 711 O O . GLN A 1 98 ? -1.432 -2.965 4.320 1.00 93.62 98 GLN A O 1
ATOM 716 N N . ARG A 1 99 ? -0.085 -2.630 2.552 1.00 93.69 99 ARG A N 1
ATOM 717 C CA . ARG A 1 99 ? -1.154 -2.191 1.649 1.00 93.69 99 ARG A CA 1
ATOM 718 C C . ARG A 1 99 ? -2.201 -3.286 1.457 1.00 93.69 99 ARG A C 1
ATOM 720 O O . ARG A 1 99 ? -3.383 -2.990 1.565 1.00 93.69 99 ARG A O 1
ATOM 727 N N . LEU A 1 100 ? -1.791 -4.539 1.253 1.00 94.50 100 LEU A N 1
ATOM 728 C CA . LEU A 1 100 ? -2.709 -5.675 1.111 1.00 94.50 100 LEU A CA 1
ATOM 729 C C . LEU A 1 100 ? -3.567 -5.906 2.363 1.00 94.50 100 LEU A C 1
ATOM 731 O O . LEU A 1 100 ? -4.776 -6.090 2.245 1.00 94.50 100 LEU A O 1
ATOM 735 N N . ALA A 1 101 ? -2.970 -5.842 3.556 1.00 95.06 101 ALA A N 1
ATOM 736 C CA . ALA A 1 101 ? -3.715 -5.961 4.808 1.00 95.06 101 ALA A CA 1
ATOM 737 C C . ALA A 1 101 ? -4.715 -4.809 4.986 1.00 95.06 101 ALA A C 1
ATOM 739 O O . ALA A 1 101 ? -5.869 -5.039 5.336 1.00 95.06 101 ALA A O 1
ATOM 740 N N . VAL A 1 102 ? -4.292 -3.567 4.721 1.00 94.62 102 VAL A N 1
ATOM 741 C CA . VAL A 1 102 ? -5.152 -2.382 4.870 1.00 94.62 102 VAL A CA 1
ATOM 742 C C . VAL A 1 102 ? -6.292 -2.385 3.848 1.00 94.62 102 VAL A C 1
ATOM 744 O O . VAL A 1 102 ? -7.400 -1.986 4.193 1.00 94.62 102 VAL A O 1
ATOM 747 N N . ILE A 1 103 ? -6.063 -2.861 2.617 1.00 94.62 103 ILE A N 1
ATOM 748 C CA . ILE A 1 103 ? -7.128 -3.006 1.612 1.00 94.62 103 ILE A CA 1
ATOM 749 C C . ILE A 1 103 ? -8.248 -3.868 2.177 1.00 94.62 103 ILE A C 1
ATOM 751 O O . ILE A 1 103 ? -9.389 -3.420 2.197 1.00 94.62 103 ILE A O 1
ATOM 755 N N . GLU A 1 104 ? -7.925 -5.064 2.673 1.00 94.50 104 GLU A N 1
ATOM 756 C CA . GLU A 1 104 ? -8.939 -5.976 3.204 1.00 94.50 104 GLU A CA 1
ATOM 757 C C . GLU A 1 104 ? -9.556 -5.472 4.519 1.00 94.50 104 GLU A C 1
ATOM 759 O O . GLU A 1 104 ? -10.744 -5.683 4.730 1.00 94.50 104 GLU A O 1
ATOM 764 N N . LEU A 1 105 ? -8.811 -4.731 5.353 1.00 93.00 105 LEU A N 1
ATOM 765 C CA . LEU A 1 105 ? -9.359 -4.070 6.551 1.00 93.00 105 LEU A CA 1
ATOM 766 C C . LEU A 1 105 ? -10.410 -3.004 6.226 1.00 93.00 105 LEU A C 1
ATOM 768 O O . LEU A 1 105 ? -11.367 -2.835 6.974 1.00 93.00 105 LEU A O 1
ATOM 772 N N . LEU A 1 106 ? -10.203 -2.228 5.159 1.00 90.19 106 LEU A N 1
ATOM 773 C CA . LEU A 1 106 ? -11.082 -1.108 4.806 1.00 90.19 106 LEU A CA 1
ATOM 774 C C . LEU A 1 106 ? -12.191 -1.507 3.829 1.00 90.19 106 LEU A C 1
ATOM 776 O O . LEU A 1 106 ? -13.157 -0.765 3.648 1.00 90.19 106 LEU A O 1
ATOM 780 N N . LYS A 1 107 ? -12.070 -2.669 3.189 1.00 87.56 107 LYS A N 1
ATOM 781 C CA . LYS A 1 107 ? -13.033 -3.187 2.219 1.00 87.56 107 LYS A CA 1
ATOM 782 C C . LYS A 1 107 ? -14.421 -3.312 2.845 1.00 87.56 107 LYS A C 1
ATOM 784 O O . LYS A 1 107 ? -14.589 -3.927 3.888 1.00 87.56 107 LYS A O 1
ATOM 789 N N . GLY A 1 108 ? -15.422 -2.715 2.200 1.00 81.19 108 GLY A N 1
ATOM 790 C CA . GLY A 1 108 ? -16.801 -2.693 2.705 1.00 81.19 108 GLY A CA 1
ATOM 791 C C . GLY A 1 108 ? -17.076 -1.646 3.791 1.00 81.19 108 GLY A C 1
ATOM 792 O O . GLY A 1 108 ? -18.234 -1.443 4.141 1.00 81.19 108 GLY A O 1
ATOM 793 N N . HIS A 1 109 ? -16.052 -0.935 4.271 1.00 81.69 109 HIS A N 1
ATOM 794 C CA . HIS A 1 109 ? -16.181 0.154 5.247 1.00 81.69 109 HIS A CA 1
ATOM 795 C C . HIS A 1 109 ? -15.969 1.546 4.630 1.00 81.69 109 HIS A C 1
ATOM 797 O O . HIS A 1 109 ? -16.024 2.556 5.333 1.00 81.69 109 HIS A O 1
ATOM 803 N N . ILE A 1 110 ? -15.700 1.611 3.322 1.00 82.75 110 ILE A N 1
ATOM 804 C CA . ILE A 1 110 ? -15.437 2.847 2.583 1.00 82.75 110 ILE A CA 1
ATOM 805 C C . ILE A 1 110 ? -16.172 2.851 1.234 1.00 82.75 110 ILE A C 1
ATOM 807 O O . ILE A 1 110 ? -16.327 1.804 0.609 1.00 82.75 110 ILE A O 1
ATOM 811 N N . ASP A 1 111 ? -16.584 4.035 0.770 1.00 82.56 111 ASP A N 1
ATOM 812 C CA . ASP A 1 111 ? -17.378 4.187 -0.465 1.00 82.56 111 ASP A CA 1
ATOM 813 C C . ASP A 1 111 ? -16.569 3.934 -1.747 1.00 82.56 111 ASP A C 1
ATOM 815 O O . ASP A 1 111 ? -17.103 3.505 -2.767 1.00 82.56 111 ASP A O 1
ATOM 819 N N . GLN A 1 112 ? -15.265 4.217 -1.710 1.00 84.44 112 GLN A N 1
ATOM 820 C CA . GLN A 1 112 ? -14.359 4.019 -2.842 1.00 84.44 112 GLN A CA 1
ATOM 821 C C . GLN A 1 112 ? -13.686 2.656 -2.743 1.00 84.44 112 GLN A C 1
ATOM 823 O O . GLN A 1 112 ? -13.246 2.266 -1.670 1.00 84.44 112 GLN A O 1
ATOM 828 N N . THR A 1 113 ? -13.519 1.948 -3.860 1.00 87.25 113 THR A N 1
ATOM 829 C CA . THR A 1 113 ? -12.811 0.661 -3.851 1.00 87.25 113 THR A CA 1
ATOM 830 C C . THR A 1 113 ? -11.314 0.864 -3.549 1.00 87.25 113 THR A C 1
ATOM 832 O O . THR A 1 113 ? -10.621 1.519 -4.341 1.00 87.25 113 THR A O 1
ATOM 835 N N . PRO A 1 114 ? -10.787 0.322 -2.430 1.00 89.62 114 PRO A N 1
ATOM 836 C CA . PRO A 1 114 ? -9.372 0.436 -2.106 1.00 89.62 114 PRO A CA 1
ATOM 837 C C . PRO A 1 114 ? -8.530 -0.478 -3.003 1.00 89.62 114 PRO A C 1
ATOM 839 O O . PRO A 1 114 ? -8.930 -1.587 -3.351 1.00 89.62 114 PRO A O 1
ATOM 842 N N . ASN A 1 115 ? -7.336 -0.018 -3.355 1.00 89.25 115 ASN A N 1
ATOM 843 C CA . ASN A 1 115 ? -6.325 -0.758 -4.096 1.00 89.25 115 ASN A CA 1
ATOM 844 C C . ASN A 1 115 ? -4.921 -0.408 -3.583 1.00 89.25 115 ASN A C 1
ATOM 846 O O . ASN A 1 115 ? -4.735 0.503 -2.777 1.00 89.25 115 ASN A O 1
ATOM 850 N N . VAL A 1 116 ? -3.908 -1.127 -4.070 1.00 87.81 116 VAL A N 1
ATOM 851 C CA . VAL A 1 116 ? -2.528 -0.991 -3.578 1.00 87.81 116 VAL A CA 1
ATOM 852 C C . VAL A 1 116 ? -1.962 0.421 -3.756 1.00 87.81 116 VAL A C 1
ATOM 854 O O . VAL A 1 116 ? -1.091 0.819 -2.992 1.00 87.81 116 VAL A O 1
ATOM 857 N N . VAL A 1 117 ? -2.472 1.212 -4.699 1.00 84.81 117 VAL A N 1
ATOM 858 C CA . VAL A 1 117 ? -2.038 2.594 -4.931 1.00 84.81 117 VAL A CA 1
ATOM 859 C C . VAL A 1 117 ? -2.743 3.568 -3.985 1.00 84.81 117 VAL A C 1
ATOM 861 O O . VAL A 1 117 ? -2.083 4.365 -3.324 1.00 84.81 117 VAL A O 1
ATOM 864 N N . ASN A 1 118 ? -4.075 3.520 -3.913 1.00 87.44 118 ASN A N 1
ATOM 865 C CA . ASN A 1 118 ? -4.872 4.556 -3.248 1.00 87.44 118 ASN A CA 1
ATOM 866 C C . ASN A 1 118 ? -5.143 4.286 -1.758 1.00 87.44 118 ASN A C 1
ATOM 868 O O . ASN A 1 118 ? -5.562 5.201 -1.051 1.00 87.44 118 ASN A O 1
ATOM 872 N N . VAL A 1 119 ? -4.906 3.066 -1.259 1.00 91.06 119 VAL A N 1
ATOM 873 C CA . VAL A 1 119 ? -5.370 2.652 0.075 1.00 91.06 119 VAL A CA 1
ATOM 874 C C . VAL A 1 119 ? -4.822 3.524 1.207 1.00 91.06 119 VAL A C 1
ATOM 876 O O . VAL A 1 119 ? -5.564 3.874 2.122 1.00 91.06 119 VAL A O 1
ATOM 879 N N . LEU A 1 120 ? -3.551 3.928 1.135 1.00 91.00 120 LEU A N 1
ATOM 880 C CA . LEU A 1 120 ? -2.937 4.761 2.173 1.00 91.00 120 LEU A CA 1
ATOM 881 C C . LEU A 1 120 ? -3.563 6.160 2.210 1.00 91.00 120 LEU A C 1
ATOM 883 O O . LEU A 1 120 ? -3.847 6.679 3.285 1.00 91.00 120 LEU A O 1
ATOM 887 N N . HIS A 1 121 ? -3.854 6.727 1.039 1.00 90.44 121 HIS A N 1
ATOM 888 C CA . HIS A 1 121 ? -4.523 8.019 0.929 1.00 90.44 121 HIS A CA 1
ATOM 889 C C . HIS A 1 121 ? -5.970 7.955 1.441 1.00 90.44 121 HIS A C 1
ATOM 891 O O . HIS A 1 121 ? -6.413 8.827 2.185 1.00 90.44 121 HIS A O 1
ATOM 897 N N . LEU A 1 122 ? -6.703 6.890 1.100 1.00 91.50 122 LEU A N 1
ATOM 898 C CA . LEU A 1 122 ? -8.078 6.681 1.567 1.00 91.50 122 LEU A CA 1
ATOM 899 C C . LEU A 1 122 ? -8.171 6.530 3.091 1.00 91.50 122 LEU A C 1
ATOM 901 O O . LEU A 1 122 ? -9.173 6.938 3.686 1.00 91.50 122 LEU A O 1
ATOM 905 N N . ALA A 1 123 ? -7.146 5.936 3.705 1.00 92.00 123 ALA A N 1
ATOM 906 C CA . ALA A 1 123 ? -7.017 5.821 5.150 1.00 92.00 123 ALA A CA 1
ATOM 907 C C . ALA A 1 123 ? -6.713 7.180 5.800 1.00 92.00 123 ALA A C 1
ATOM 909 O O . ALA A 1 123 ? -7.380 7.566 6.761 1.00 92.00 123 ALA A O 1
ATOM 910 N N . GLU A 1 124 ? -5.772 7.940 5.237 1.00 91.94 124 GLU A N 1
ATOM 911 C CA . GLU A 1 124 ? -5.402 9.278 5.712 1.00 91.94 124 GLU A CA 1
ATOM 912 C C . GLU A 1 124 ? -6.587 10.254 5.678 1.00 91.94 124 GLU A C 1
ATOM 914 O O . GLU A 1 124 ? -6.852 10.933 6.669 1.00 91.94 124 GLU A O 1
ATOM 919 N N . GLN A 1 125 ? -7.376 10.258 4.597 1.00 92.25 12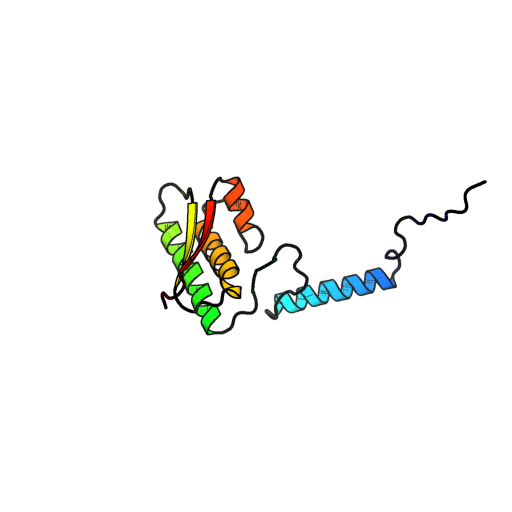5 GLN A N 1
ATOM 920 C CA . GLN A 1 125 ? -8.596 11.073 4.482 1.00 92.25 125 GLN A CA 1
ATOM 921 C C . GLN A 1 125 ? -9.630 10.789 5.582 1.00 92.25 125 GLN A C 1
ATOM 923 O O . GLN A 1 125 ? -10.482 11.628 5.867 1.00 92.25 125 GLN A O 1
ATOM 928 N N . ARG A 1 126 ? -9.567 9.606 6.200 1.00 89.94 126 ARG A N 1
ATOM 929 C CA . ARG A 1 126 ? -10.440 9.180 7.302 1.00 89.94 126 ARG A CA 1
ATOM 930 C C . ARG A 1 126 ? -9.788 9.337 8.675 1.00 89.94 126 ARG A C 1
ATOM 932 O O . ARG A 1 126 ? -10.356 8.896 9.669 1.00 89.94 126 ARG A O 1
ATOM 939 N N . GLY A 1 127 ? -8.607 9.950 8.743 1.00 92.38 127 GLY A N 1
ATOM 940 C CA . GLY A 1 127 ? -7.854 10.128 9.982 1.00 92.38 127 GLY A CA 1
ATOM 941 C C . GLY A 1 127 ? -7.245 8.834 10.528 1.00 92.38 127 GLY A C 1
ATOM 942 O O . GLY A 1 127 ? -6.917 8.773 11.711 1.00 92.38 127 GLY A O 1
ATOM 943 N N . ILE A 1 128 ? -7.097 7.798 9.696 1.00 94.00 128 ILE A N 1
ATOM 944 C CA . ILE A 1 128 ? -6.532 6.508 10.103 1.00 94.00 128 ILE A CA 1
ATOM 945 C C . ILE A 1 128 ? -5.013 6.560 9.939 1.00 94.00 128 ILE A C 1
ATOM 947 O O . ILE A 1 128 ? -4.496 6.633 8.825 1.00 94.00 128 ILE A O 1
ATOM 951 N N . SER A 1 129 ? -4.278 6.484 11.049 1.00 94.94 129 SER A N 1
ATOM 952 C CA . SER A 1 129 ? -2.811 6.454 11.011 1.00 94.94 129 SER A CA 1
ATOM 953 C C . SER A 1 129 ? -2.295 5.058 10.663 1.00 94.94 129 SER A C 1
ATOM 955 O O . SER A 1 129 ? -2.569 4.098 11.383 1.00 94.94 129 SER A O 1
ATOM 957 N N . ILE A 1 130 ? -1.516 4.933 9.588 1.00 94.00 130 ILE A N 1
ATOM 958 C CA . ILE A 1 130 ? -0.909 3.663 9.172 1.00 94.00 130 ILE A CA 1
ATOM 959 C C . ILE A 1 130 ? 0.582 3.661 9.516 1.00 94.00 130 ILE A C 1
ATOM 961 O O . ILE A 1 130 ? 1.315 4.578 9.151 1.00 94.00 130 ILE A O 1
ATOM 965 N N . ARG A 1 131 ? 1.042 2.615 10.210 1.00 93.56 131 ARG A N 1
ATOM 966 C CA . ARG A 1 131 ? 2.442 2.440 10.625 1.00 93.56 131 ARG A CA 1
ATOM 967 C C . ARG A 1 131 ? 2.987 1.077 10.225 1.00 93.56 131 ARG A C 1
ATOM 969 O O . ARG A 1 131 ? 2.248 0.097 10.114 1.00 93.56 131 ARG A O 1
ATOM 976 N N . GLN A 1 132 ? 4.297 1.023 10.024 1.00 89.44 132 GLN A N 1
ATOM 977 C CA . GLN A 1 132 ? 5.040 -0.212 9.811 1.00 89.44 132 GLN A CA 1
ATOM 978 C C . GLN A 1 132 ? 6.147 -0.307 10.855 1.00 89.44 132 GLN A C 1
ATOM 980 O O . GLN A 1 132 ? 6.910 0.636 11.043 1.00 89.44 132 GLN A O 1
ATOM 985 N N . GLU A 1 133 ? 6.240 -1.456 11.509 1.00 90.12 133 GLU A N 1
ATOM 986 C CA . GLU A 1 133 ? 7.266 -1.760 12.498 1.00 90.12 133 GLU A CA 1
ATOM 987 C C . GLU A 1 133 ? 7.949 -3.074 12.104 1.00 90.12 133 GLU A C 1
ATOM 989 O O . GLU A 1 133 ? 7.300 -4.086 11.818 1.00 90.12 133 GLU A O 1
ATOM 994 N N . THR A 1 134 ? 9.278 -3.063 12.081 1.00 83.56 134 THR A N 1
ATOM 995 C CA . THR A 1 134 ? 10.088 -4.263 11.865 1.00 83.56 134 THR A CA 1
ATOM 996 C C . THR A 1 134 ? 10.850 -4.532 13.147 1.00 83.56 134 THR A C 1
ATOM 998 O O . THR A 1 134 ? 11.738 -3.767 13.520 1.00 83.56 134 THR A O 1
ATOM 1001 N N . MET A 1 135 ? 10.478 -5.605 13.838 1.00 77.75 135 MET A N 1
ATOM 1002 C CA . MET A 1 135 ? 11.213 -6.083 14.999 1.00 77.75 135 MET A CA 1
ATOM 1003 C C . MET A 1 135 ? 12.405 -6.883 14.475 1.00 77.75 135 MET A C 1
ATOM 1005 O O . MET A 1 135 ? 12.237 -7.974 13.934 1.00 77.75 135 MET A O 1
ATOM 1009 N N . GLY A 1 136 ? 13.599 -6.295 14.560 1.00 63.03 136 GLY A N 1
ATOM 1010 C CA . GLY A 1 136 ? 14.837 -7.009 14.261 1.00 63.03 136 GLY A CA 1
ATOM 1011 C C . GLY A 1 136 ? 15.077 -8.122 15.280 1.00 63.03 136 GLY A C 1
ATOM 1012 O O . GLY A 1 136 ? 14.631 -8.019 16.425 1.00 63.03 136 GLY A O 1
ATOM 1013 N N . GLN A 1 137 ? 15.799 -9.168 14.873 1.00 46.78 137 GLN A N 1
ATOM 1014 C CA . GLN A 1 137 ? 16.416 -10.086 15.829 1.00 46.78 137 GLN A CA 1
ATOM 1015 C C . GLN A 1 137 ? 17.229 -9.255 16.833 1.00 46.78 137 GLN A C 1
ATOM 1017 O O . GLN A 1 137 ? 18.074 -8.451 16.432 1.00 46.78 137 GLN A O 1
ATOM 1022 N N . ALA A 1 138 ? 16.967 -9.434 18.129 1.00 38.75 138 ALA A N 1
ATOM 1023 C CA . ALA A 1 138 ? 18.018 -9.202 19.104 1.00 38.75 138 ALA A CA 1
ATOM 1024 C C . ALA A 1 138 ? 19.161 -10.149 18.715 1.00 38.75 138 ALA A C 1
ATOM 1026 O O . ALA A 1 138 ? 18.920 -11.351 18.582 1.00 38.75 138 ALA A O 1
ATOM 1027 N N . MET A 1 139 ? 20.338 -9.585 18.429 1.00 36.41 139 MET A N 1
ATOM 1028 C CA . MET A 1 139 ? 21.578 -10.363 18.401 1.00 36.41 139 MET A CA 1
ATOM 1029 C C . MET A 1 139 ? 21.752 -11.107 19.723 1.00 36.41 139 MET A C 1
ATOM 1031 O O . MET A 1 139 ? 21.401 -10.512 20.770 1.00 36.41 139 MET A O 1
#

InterPro domains:
  IPR029009 Allosteric substrate binding domain superfamily [G3DSA:3.30.1330.90] (51-138)
  IPR029009 Allosteric substrate binding domain superfamily [SSF143548] (57-136)
  IPR045626 D-3-phosphoglycerate dehydrogenase, ASB domain [PF19304] (57-135)

Organism: NCBI:txid410659